Protein AF-A0A4V1AD74-F1 (afdb_monomer_lite)

pLDDT: mean 90.31, std 8.37, range [57.25, 97.44]

Radius of gyration: 14.42 Å; chains: 1; bounding box: 36×36×32 Å

Foldseek 3Di:
DDFKDFPVVCVVVPQDCWDQDPPFWIKTWDFQDDDLNFDDWIKIFTAHGSVSGRIGFKMKIFHPPDLCSCVVVVVSLVVVVWDWDWPDPPDAFIWIKTDDPPDQWIKIWTPDPPDRIMIMTGGPPDPPDDDD

Sequence (132 aa):
MPVSGSVGDARRAGFTDCVQPDWGRLRCRRHDVRFEGAGPFEAAVDLVGHDGGGGFDALTLWHADDQYAVYKITDALEKQGWQNCSTGDGERGDQIVYTRKGAPVRVSMDLSYWGKRRLRLIPAWNTKERRC

Structure (mmCIF, N/CA/C/O backbone):
data_AF-A0A4V1AD74-F1
#
_entry.id   AF-A0A4V1AD74-F1
#
loop_
_atom_site.group_PDB
_atom_site.id
_atom_site.type_symbol
_atom_site.label_atom_id
_atom_site.label_alt_id
_atom_site.label_comp_id
_atom_site.label_asym_id
_atom_site.label_entity_id
_atom_site.label_seq_id
_atom_site.pdbx_PDB_ins_code
_atom_site.Cartn_x
_atom_site.Cartn_y
_atom_site.Cartn_z
_atom_site.occupancy
_atom_site.B_iso_or_equiv
_atom_site.auth_seq_id
_atom_site.auth_comp_id
_atom_site.auth_asym_id
_atom_site.auth_atom_id
_atom_site.pdbx_PDB_model_num
ATOM 1 N N . MET A 1 1 ? -0.917 -10.952 0.968 1.00 79.69 1 MET A N 1
ATOM 2 C CA . MET A 1 1 ? 0.100 -10.206 0.189 1.00 79.69 1 MET A CA 1
ATOM 3 C C . MET A 1 1 ? 1.205 -9.775 1.140 1.00 79.69 1 MET A C 1
ATOM 5 O O . MET A 1 1 ? 0.852 -9.400 2.255 1.00 79.69 1 MET A O 1
ATOM 9 N N . PRO A 1 2 ? 2.497 -9.855 0.772 1.00 85.50 2 PRO A N 1
ATOM 10 C CA . PRO A 1 2 ? 3.565 -9.407 1.655 1.00 85.50 2 PRO A CA 1
ATOM 11 C C . PRO A 1 2 ? 3.551 -7.878 1.756 1.00 85.50 2 PRO A C 1
ATOM 13 O O . PRO A 1 2 ? 3.343 -7.182 0.765 1.00 85.50 2 PRO A O 1
ATOM 16 N N . VAL A 1 3 ? 3.760 -7.372 2.966 1.00 90.56 3 VAL A N 1
ATOM 17 C CA . VAL A 1 3 ? 3.829 -5.930 3.273 1.00 90.56 3 VAL A CA 1
ATOM 18 C C . VAL A 1 3 ? 5.240 -5.490 3.672 1.00 90.56 3 VAL A C 1
ATOM 20 O O . VAL A 1 3 ? 5.498 -4.304 3.828 1.00 90.56 3 VAL A O 1
ATOM 23 N N . SER A 1 4 ? 6.150 -6.453 3.822 1.00 94.75 4 SER A N 1
ATOM 24 C CA . SER A 1 4 ? 7.583 -6.250 3.985 1.00 94.75 4 SER A CA 1
ATOM 25 C C . SER A 1 4 ? 8.346 -7.486 3.518 1.00 94.75 4 SER A C 1
ATOM 27 O O . SER A 1 4 ? 7.792 -8.589 3.556 1.00 94.75 4 SER A O 1
ATOM 29 N N . GLY A 1 5 ? 9.610 -7.325 3.139 1.00 94.75 5 GLY A N 1
ATOM 30 C CA . GLY A 1 5 ? 10.475 -8.444 2.769 1.00 94.75 5 GLY A CA 1
ATOM 31 C C . GLY A 1 5 ? 11.542 -8.071 1.748 1.00 94.75 5 GLY A C 1
ATOM 32 O O . GLY A 1 5 ? 11.826 -6.900 1.509 1.00 94.75 5 GLY A O 1
ATOM 33 N N . SER A 1 6 ? 12.133 -9.092 1.142 1.00 95.50 6 SER A N 1
ATOM 34 C CA . SER A 1 6 ? 13.151 -8.975 0.097 1.00 95.50 6 SER A CA 1
ATOM 35 C C . SER A 1 6 ? 12.545 -8.896 -1.309 1.00 95.50 6 SER A C 1
ATOM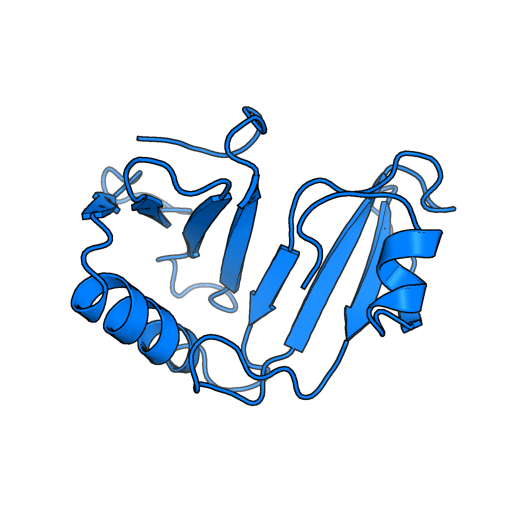 37 O O . SER A 1 6 ? 11.371 -9.209 -1.527 1.00 95.50 6 SER A O 1
ATOM 39 N N . VAL A 1 7 ? 13.373 -8.588 -2.313 1.00 94.38 7 VAL A N 1
ATOM 40 C CA . VAL A 1 7 ? 12.990 -8.723 -3.732 1.00 94.38 7 VAL A CA 1
ATOM 41 C C . VAL A 1 7 ? 12.520 -10.142 -4.082 1.00 94.38 7 VAL A C 1
ATOM 43 O O . VAL A 1 7 ? 11.616 -10.317 -4.898 1.00 94.38 7 VAL A O 1
ATOM 46 N N . GLY A 1 8 ? 13.076 -11.165 -3.424 1.00 95.12 8 GLY A N 1
ATOM 47 C CA . GLY A 1 8 ? 12.650 -12.553 -3.596 1.00 95.12 8 GLY A CA 1
ATOM 48 C C . GLY A 1 8 ? 11.229 -12.798 -3.086 1.00 95.12 8 GLY A C 1
ATOM 49 O O . GLY A 1 8 ? 10.451 -13.481 -3.752 1.00 95.12 8 GLY A O 1
ATOM 50 N N . ASP A 1 9 ? 10.866 -12.205 -1.945 1.00 96.19 9 ASP A N 1
ATOM 51 C CA . ASP A 1 9 ? 9.505 -12.279 -1.394 1.00 96.19 9 ASP A CA 1
ATOM 52 C C . ASP A 1 9 ? 8.493 -11.581 -2.305 1.00 96.19 9 ASP A C 1
ATOM 54 O O . ASP A 1 9 ? 7.426 -12.131 -2.583 1.00 96.19 9 ASP A O 1
ATOM 58 N N . ALA 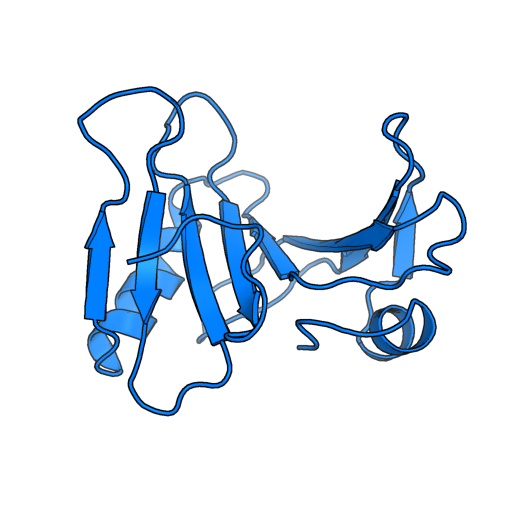A 1 10 ? 8.855 -10.403 -2.823 1.00 95.38 10 ALA A N 1
ATOM 59 C CA . ALA A 1 10 ? 8.035 -9.656 -3.773 1.00 95.38 10 ALA A CA 1
ATOM 60 C C . ALA A 1 10 ? 7.760 -10.479 -5.043 1.00 95.38 10 ALA A C 1
ATOM 62 O O . ALA A 1 10 ? 6.604 -10.674 -5.426 1.00 95.38 10 ALA A O 1
ATOM 63 N N . ARG A 1 11 ? 8.808 -11.042 -5.656 1.00 95.31 11 ARG A N 1
ATOM 64 C CA . ARG A 1 11 ? 8.680 -11.859 -6.873 1.00 95.31 11 ARG A CA 1
ATOM 65 C C . ARG A 1 11 ? 7.828 -13.104 -6.648 1.00 95.31 11 ARG A C 1
ATOM 67 O O . ARG A 1 11 ? 6.930 -13.367 -7.442 1.00 95.31 11 ARG A O 1
ATOM 74 N N . ARG A 1 12 ? 8.037 -13.831 -5.541 1.00 95.94 12 ARG A N 1
ATOM 75 C CA . ARG A 1 12 ? 7.198 -14.991 -5.174 1.00 95.94 12 ARG A CA 1
ATOM 76 C C . ARG A 1 12 ? 5.725 -14.622 -4.996 1.00 95.94 12 ARG A C 1
ATOM 78 O O . ARG A 1 12 ? 4.855 -15.440 -5.272 1.00 95.94 12 ARG A O 1
ATOM 85 N N . ALA A 1 13 ? 5.440 -13.400 -4.557 1.00 95.38 13 ALA A N 1
ATOM 86 C CA . ALA A 1 13 ? 4.082 -12.889 -4.413 1.00 95.38 13 ALA A CA 1
ATOM 87 C C . ALA A 1 13 ? 3.475 -12.319 -5.713 1.00 95.38 13 ALA A C 1
ATOM 89 O O . ALA A 1 13 ? 2.351 -11.804 -5.680 1.00 95.38 13 ALA A O 1
ATOM 90 N N . GLY A 1 14 ? 4.185 -12.421 -6.843 1.00 96.56 14 GLY A N 1
ATOM 91 C CA . GLY A 1 14 ? 3.722 -11.997 -8.165 1.00 96.56 14 GLY A CA 1
ATOM 92 C C . GLY A 1 14 ? 4.014 -10.536 -8.510 1.00 96.56 14 GLY A C 1
ATOM 93 O O . GLY A 1 14 ? 3.421 -10.019 -9.448 1.00 96.56 14 GLY A O 1
ATOM 94 N N . PHE A 1 15 ? 4.894 -9.858 -7.766 1.00 97.12 15 PHE A N 1
ATOM 95 C CA . PHE A 1 15 ? 5.371 -8.523 -8.133 1.00 97.12 15 PHE A CA 1
ATOM 96 C C . PHE A 1 15 ? 6.538 -8.652 -9.114 1.00 97.12 15 PHE A C 1
ATOM 98 O O . PHE A 1 15 ? 7.702 -8.655 -8.708 1.00 97.12 15 PHE A O 1
ATOM 105 N N . THR A 1 16 ? 6.221 -8.846 -10.392 1.00 95.94 16 THR A N 1
ATOM 106 C CA . THR A 1 16 ? 7.206 -9.165 -11.438 1.00 95.94 16 THR A CA 1
ATOM 107 C C . THR A 1 16 ? 7.411 -8.051 -12.459 1.00 95.94 16 THR A C 1
ATOM 109 O O . THR A 1 16 ? 8.441 -8.058 -13.128 1.00 95.94 16 THR A O 1
ATOM 112 N N . ASP A 1 17 ? 6.490 -7.088 -12.564 1.00 96.50 17 ASP A N 1
ATOM 113 C CA . ASP A 1 17 ? 6.679 -5.891 -13.393 1.00 96.50 17 ASP A CA 1
ATOM 114 C C . ASP A 1 17 ? 7.524 -4.866 -12.627 1.00 96.50 17 ASP A C 1
ATOM 116 O O . ASP A 1 17 ? 7.012 -4.084 -11.825 1.00 96.50 17 ASP A O 1
ATOM 120 N N . CYS A 1 18 ? 8.845 -4.936 -12.787 1.00 95.12 18 CYS A N 1
ATOM 121 C CA . CYS A 1 18 ? 9.777 -4.092 -12.050 1.00 95.12 18 CYS A CA 1
ATOM 122 C C . CYS A 1 18 ? 10.345 -2.972 -12.923 1.00 95.12 18 CYS A C 1
ATOM 124 O O . CYS A 1 18 ? 10.941 -3.221 -13.968 1.00 95.12 18 CYS A O 1
ATOM 126 N N . VAL A 1 19 ? 10.239 -1.739 -12.430 1.00 93.19 19 VAL A N 1
ATOM 127 C CA . VAL A 1 19 ? 10.803 -0.534 -13.043 1.00 93.19 19 VAL A CA 1
ATOM 128 C C . VAL A 1 19 ? 11.760 0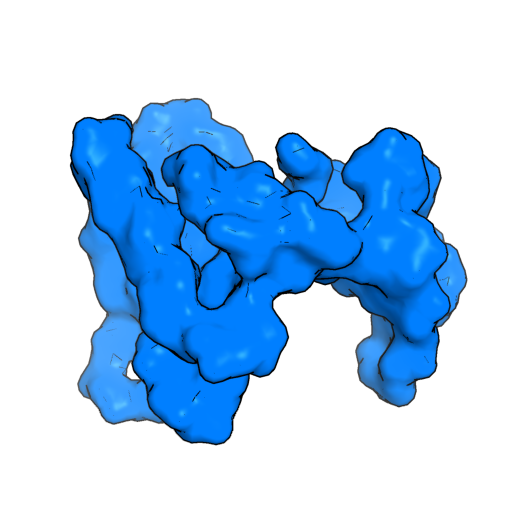.150 -12.071 1.00 93.19 19 VAL A C 1
ATOM 130 O O . VAL A 1 19 ? 11.545 0.133 -10.856 1.00 93.19 19 VAL A O 1
ATOM 133 N N . GLN A 1 20 ? 12.811 0.770 -12.604 1.00 91.00 20 GLN A N 1
ATOM 134 C CA . GLN A 1 20 ? 13.768 1.577 -11.845 1.00 91.00 20 GLN A CA 1
ATOM 135 C C . GLN A 1 20 ? 13.466 3.059 -12.055 1.00 91.00 20 GLN A C 1
ATOM 137 O O . GLN A 1 20 ? 13.915 3.644 -13.036 1.00 91.00 20 GLN A O 1
ATOM 142 N N . PRO A 1 21 ? 12.662 3.677 -11.187 1.00 82.38 21 PRO A N 1
ATOM 143 C CA . PRO A 1 21 ? 12.462 5.112 -11.238 1.00 82.38 21 PRO A CA 1
ATOM 144 C C . PRO A 1 21 ? 13.676 5.877 -10.672 1.00 82.38 21 PRO A C 1
ATOM 146 O O . PRO A 1 21 ? 14.423 5.360 -9.840 1.00 82.38 21 PRO A O 1
ATOM 149 N N . ASP A 1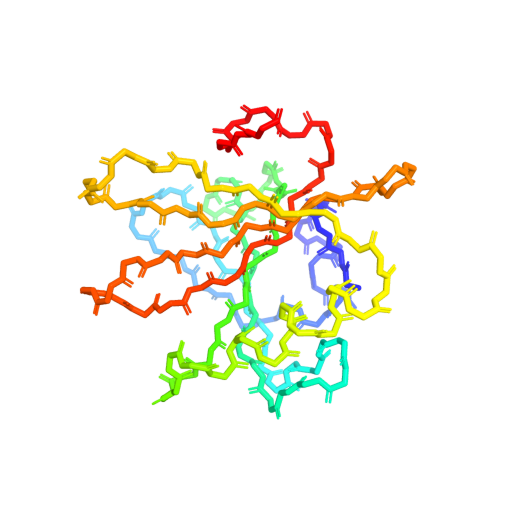 22 ? 13.830 7.143 -11.067 1.00 83.25 22 ASP A N 1
ATOM 150 C CA . ASP A 1 22 ? 15.037 7.963 -10.822 1.00 83.25 22 ASP A CA 1
ATOM 151 C C . ASP A 1 22 ? 15.331 8.308 -9.344 1.00 83.25 22 ASP A C 1
ATOM 153 O O . ASP A 1 22 ? 16.316 8.970 -9.031 1.00 83.25 22 ASP A O 1
ATOM 157 N N . TRP A 1 23 ? 14.503 7.863 -8.397 1.00 84.56 23 TRP A N 1
ATOM 158 C CA . TRP A 1 23 ? 14.586 8.202 -6.969 1.00 84.56 23 TRP A CA 1
ATOM 159 C C . TRP A 1 23 ? 15.223 7.098 -6.109 1.00 84.56 23 TRP A C 1
ATOM 161 O O . TRP A 1 23 ? 14.902 6.950 -4.928 1.00 84.56 23 TRP A O 1
ATOM 171 N N . GLY A 1 24 ? 16.131 6.307 -6.688 1.00 86.00 24 GLY A N 1
ATOM 172 C CA . GLY A 1 24 ? 16.973 5.384 -5.915 1.00 86.00 24 GLY A CA 1
ATOM 173 C C . GLY A 1 24 ? 16.288 4.102 -5.437 1.00 86.00 24 GLY A C 1
ATOM 174 O O . GLY A 1 24 ? 16.770 3.463 -4.498 1.00 86.00 24 GLY A O 1
ATOM 175 N N . ARG A 1 25 ? 15.149 3.728 -6.030 1.00 91.69 25 ARG A N 1
ATOM 176 C CA . ARG A 1 25 ? 14.374 2.541 -5.639 1.00 91.69 25 ARG A CA 1
ATOM 177 C C . ARG A 1 25 ? 14.062 1.650 -6.827 1.00 91.69 25 ARG A C 1
ATOM 179 O O . ARG A 1 25 ? 13.964 2.127 -7.951 1.00 91.69 25 ARG A O 1
ATOM 186 N N . LEU A 1 26 ? 13.848 0.367 -6.558 1.00 94.38 26 LEU A N 1
ATOM 187 C CA . LEU A 1 26 ? 13.233 -0.566 -7.496 1.00 94.38 26 LEU A CA 1
ATOM 188 C C . LEU A 1 26 ? 11.745 -0.674 -7.157 1.00 94.38 26 LEU A C 1
ATOM 190 O O . LEU A 1 26 ? 11.392 -1.099 -6.060 1.00 94.38 26 LEU A O 1
ATOM 194 N N . ARG A 1 27 ? 10.859 -0.309 -8.084 1.00 96.25 27 ARG A N 1
ATOM 195 C CA . ARG A 1 27 ? 9.413 -0.494 -7.910 1.00 96.25 27 ARG A CA 1
ATOM 196 C C . ARG A 1 27 ? 8.983 -1.746 -8.648 1.00 96.25 27 ARG A C 1
ATOM 198 O O . ARG A 1 27 ? 9.021 -1.750 -9.872 1.00 96.25 27 ARG A O 1
ATOM 205 N N . CYS A 1 28 ? 8.507 -2.756 -7.929 1.00 96.81 28 CYS A N 1
ATOM 206 C CA . CYS A 1 28 ? 7.905 -3.944 -8.532 1.00 96.81 28 CYS A CA 1
ATOM 207 C C . CYS A 1 28 ? 6.388 -3.916 -8.365 1.00 96.81 28 CYS A C 1
ATOM 209 O O . CYS A 1 28 ? 5.883 -3.640 -7.274 1.00 96.81 28 CYS A O 1
ATOM 211 N N . ARG A 1 29 ? 5.667 -4.195 -9.450 1.00 97.00 29 ARG A N 1
ATOM 212 C CA . ARG A 1 29 ? 4.214 -4.109 -9.551 1.00 97.00 29 ARG A CA 1
ATOM 213 C C . ARG A 1 29 ? 3.578 -5.464 -9.781 1.00 97.00 29 ARG A C 1
ATOM 215 O O . ARG A 1 29 ? 4.190 -6.387 -10.322 1.00 97.00 29 ARG A O 1
ATOM 222 N N . ARG A 1 30 ? 2.325 -5.543 -9.355 1.00 97.31 30 ARG A N 1
ATOM 223 C CA . ARG A 1 30 ? 1.403 -6.630 -9.638 1.00 97.31 30 ARG A CA 1
ATOM 224 C C . ARG A 1 30 ? 0.065 -6.023 -10.048 1.00 97.31 30 ARG A C 1
ATOM 226 O O . ARG A 1 30 ? -0.496 -5.225 -9.301 1.00 97.31 30 ARG A O 1
ATOM 233 N N . HIS A 1 31 ? -0.432 -6.444 -11.201 1.00 96.94 31 HIS A N 1
ATOM 234 C CA . HIS A 1 31 ? -1.702 -5.995 -11.765 1.00 96.94 31 HIS A CA 1
ATOM 235 C C . HIS A 1 31 ? -2.869 -6.866 -11.278 1.00 96.94 31 HIS A C 1
ATOM 237 O O . HIS A 1 31 ? -2.660 -7.941 -10.700 1.00 96.94 31 HIS A O 1
ATOM 243 N N . ASP A 1 32 ? -4.094 -6.391 -11.508 1.00 96.06 32 ASP A N 1
ATOM 244 C CA . ASP A 1 32 ? -5.347 -7.121 -11.275 1.00 96.06 32 ASP A CA 1
ATOM 245 C C . ASP A 1 32 ? -5.514 -7.701 -9.859 1.00 96.06 32 ASP A C 1
ATOM 247 O O . ASP A 1 32 ? -6.088 -8.774 -9.640 1.00 96.06 32 ASP A O 1
ATOM 251 N N . VAL A 1 33 ? -5.015 -6.985 -8.852 1.00 96.12 33 VAL A N 1
ATOM 252 C CA . VAL A 1 33 ? -5.082 -7.414 -7.455 1.00 96.12 33 VAL A CA 1
ATOM 253 C C . VAL A 1 33 ? -6.484 -7.203 -6.896 1.00 96.12 33 VAL A C 1
ATOM 255 O O . VAL A 1 33 ? -7.053 -6.118 -6.983 1.00 96.12 33 VAL A O 1
ATOM 258 N N . ARG A 1 34 ? -7.023 -8.237 -6.243 1.00 95.25 34 ARG A N 1
ATOM 259 C CA . ARG A 1 34 ? -8.195 -8.114 -5.370 1.00 95.25 34 ARG A CA 1
ATOM 260 C C . ARG A 1 34 ? -7.756 -8.015 -3.913 1.00 95.25 34 ARG A C 1
ATOM 262 O O . ARG A 1 34 ? -6.915 -8.797 -3.471 1.00 95.25 34 ARG A O 1
ATOM 269 N N . PHE A 1 35 ? -8.344 -7.085 -3.171 1.00 93.50 35 PHE A N 1
ATOM 270 C CA . PHE A 1 35 ? -8.059 -6.857 -1.756 1.00 93.50 35 PHE A CA 1
ATOM 271 C C . PHE A 1 35 ? -9.364 -6.580 -1.005 1.00 93.50 35 PHE A C 1
ATOM 273 O O . PHE A 1 35 ? -10.160 -5.761 -1.455 1.00 93.50 35 PHE A O 1
ATOM 280 N N . GLU A 1 36 ? -9.611 -7.304 0.094 1.00 91.06 36 GLU A N 1
ATOM 281 C CA . GLU A 1 36 ? -10.874 -7.240 0.861 1.00 91.06 36 GLU A CA 1
ATOM 282 C C . GLU A 1 36 ? -12.138 -7.376 -0.019 1.00 91.06 36 GLU A C 1
ATOM 284 O O . GLU A 1 36 ? -13.154 -6.721 0.192 1.00 91.06 36 GLU A O 1
ATOM 289 N N . GLY A 1 37 ? -12.069 -8.203 -1.071 1.00 90.94 37 GLY A N 1
ATOM 290 C CA . GLY A 1 37 ? -13.163 -8.408 -2.031 1.00 90.94 37 GLY A CA 1
ATOM 291 C C . GLY A 1 37 ? -13.326 -7.309 -3.094 1.00 90.94 37 GLY A C 1
ATOM 292 O O . GLY A 1 37 ? -14.055 -7.515 -4.064 1.00 90.94 37 GLY A O 1
ATOM 293 N N . ALA A 1 38 ? -12.613 -6.186 -2.979 1.00 93.12 38 ALA A N 1
ATOM 294 C CA . ALA A 1 38 ? -12.605 -5.099 -3.955 1.00 93.12 38 ALA A CA 1
ATOM 295 C C . ALA A 1 38 ? -11.478 -5.258 -4.995 1.00 93.12 38 ALA A C 1
ATOM 297 O O . ALA A 1 38 ? -10.479 -5.934 -4.747 1.00 93.12 38 ALA A O 1
ATOM 298 N N . GLY A 1 39 ? -11.635 -4.630 -6.162 1.00 92.06 39 GLY A N 1
ATOM 299 C CA . GLY A 1 39 ? -10.657 -4.624 -7.256 1.00 92.06 39 GLY A CA 1
ATOM 300 C C . GLY A 1 39 ? -11.318 -4.754 -8.636 1.00 92.06 39 GLY A C 1
ATOM 301 O O . GLY A 1 39 ? -12.551 -4.807 -8.710 1.00 92.06 39 GLY A O 1
ATOM 302 N N . PRO A 1 40 ? -10.527 -4.842 -9.717 1.00 96.06 40 PRO A N 1
ATOM 303 C CA . PRO A 1 40 ? -9.066 -4.982 -9.726 1.00 96.06 40 PRO A CA 1
ATOM 304 C C . PRO A 1 40 ? -8.322 -3.703 -9.313 1.00 96.06 40 PRO A C 1
ATOM 306 O O . PRO A 1 40 ? -8.769 -2.594 -9.582 1.00 96.06 40 PRO A O 1
ATOM 309 N N . PHE A 1 41 ? -7.177 -3.866 -8.655 1.00 96.62 41 PHE A N 1
ATOM 310 C CA . PHE A 1 41 ? -6.253 -2.789 -8.311 1.00 96.62 41 PHE A CA 1
ATOM 311 C C . PHE A 1 41 ? -4.871 -3.054 -8.897 1.00 96.62 41 PHE A C 1
ATOM 313 O O . PHE A 1 41 ? -4.433 -4.195 -9.040 1.00 96.62 41 PHE A O 1
ATOM 320 N N . GLU A 1 42 ? -4.156 -1.969 -9.134 1.00 97.25 42 GLU A N 1
ATOM 321 C CA . GLU A 1 42 ? -2.712 -1.973 -9.244 1.00 97.25 42 GLU A CA 1
ATOM 322 C C . GLU A 1 42 ? -2.088 -2.059 -7.854 1.00 97.25 42 GLU A C 1
ATOM 324 O O . GLU A 1 42 ? -2.537 -1.399 -6.910 1.00 97.25 42 GLU A O 1
ATOM 329 N N . ALA A 1 43 ? -1.030 -2.852 -7.731 1.00 97.44 43 ALA A N 1
ATOM 330 C CA . ALA A 1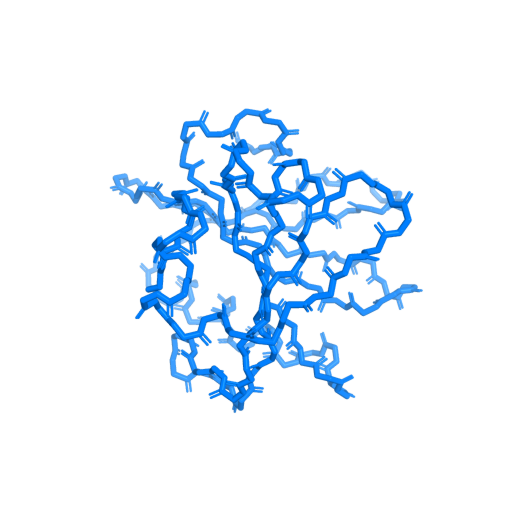 43 ? -0.269 -2.994 -6.504 1.00 97.44 43 ALA A CA 1
ATOM 331 C C . ALA A 1 43 ? 1.220 -2.771 -6.757 1.00 97.44 43 ALA A C 1
ATOM 333 O O . ALA A 1 43 ? 1.755 -3.226 -7.764 1.00 97.44 43 ALA A O 1
ATOM 334 N N . ALA A 1 44 ? 1.919 -2.138 -5.816 1.00 97.19 44 ALA A N 1
ATOM 335 C CA . ALA A 1 44 ? 3.367 -1.971 -5.878 1.00 97.19 44 ALA A CA 1
ATOM 336 C C . ALA A 1 44 ? 4.044 -2.121 -4.521 1.00 97.19 44 ALA A C 1
ATOM 338 O O . ALA A 1 44 ? 3.510 -1.713 -3.488 1.00 97.19 44 ALA A O 1
ATOM 339 N N . VAL A 1 45 ? 5.272 -2.625 -4.572 1.00 96.75 45 VAL A N 1
ATOM 340 C CA . VAL A 1 45 ? 6.249 -2.550 -3.489 1.00 96.75 45 VAL A CA 1
ATOM 341 C C . VAL A 1 45 ? 7.460 -1.761 -3.975 1.00 96.75 45 VAL A C 1
ATOM 343 O O . VAL A 1 45 ? 7.917 -1.937 -5.106 1.00 96.75 45 VAL A O 1
ATOM 346 N N . ASP A 1 46 ? 7.963 -0.880 -3.116 1.00 95.00 46 ASP A N 1
ATOM 347 C CA . ASP A 1 46 ? 9.124 -0.040 -3.401 1.00 95.00 46 ASP A CA 1
ATOM 348 C C . ASP A 1 46 ? 10.313 -0.539 -2.593 1.00 95.00 46 ASP A C 1
ATOM 350 O O . ASP A 1 46 ? 10.378 -0.332 -1.379 1.00 95.00 46 ASP A O 1
ATOM 354 N N . LEU A 1 47 ? 11.245 -1.199 -3.273 1.00 94.31 47 LEU A N 1
ATOM 355 C CA . LEU A 1 47 ? 12.437 -1.752 -2.658 1.00 94.31 47 LEU A CA 1
ATOM 356 C C . LEU A 1 47 ? 13.550 -0.704 -2.586 1.00 94.31 47 LEU A C 1
ATOM 358 O O . LEU A 1 47 ? 13.769 0.059 -3.529 1.00 94.31 47 LEU A O 1
ATOM 362 N N . VAL A 1 48 ? 14.252 -0.665 -1.455 1.00 91.25 48 VAL A N 1
ATOM 363 C CA . VAL A 1 48 ? 15.393 0.230 -1.235 1.00 91.25 48 VAL A CA 1
ATOM 364 C C . VAL A 1 48 ? 16.590 -0.236 -2.067 1.00 91.25 48 VAL A C 1
ATOM 366 O O . VAL A 1 48 ? 16.940 -1.417 -2.045 1.00 91.25 48 VAL A O 1
ATOM 369 N N . GLY A 1 49 ? 17.227 0.710 -2.763 1.00 88.69 49 GLY A N 1
ATOM 370 C CA . GLY A 1 49 ? 18.297 0.440 -3.721 1.00 88.69 49 GLY A CA 1
ATOM 371 C C . GLY A 1 49 ? 17.750 0.096 -5.107 1.00 88.69 49 GLY A C 1
ATOM 372 O O . GLY A 1 49 ? 16.676 -0.490 -5.244 1.00 88.69 49 GLY A O 1
ATOM 373 N N . HIS A 1 50 ? 18.492 0.456 -6.156 1.00 88.81 50 HIS A N 1
ATOM 374 C CA . HIS A 1 50 ? 18.092 0.196 -7.546 1.00 88.81 50 HIS A CA 1
ATOM 375 C C . HIS A 1 50 ? 18.007 -1.302 -7.891 1.00 88.81 50 HIS A C 1
ATOM 377 O O . HIS A 1 50 ? 17.294 -1.685 -8.819 1.00 88.81 50 HIS A O 1
ATOM 383 N N . ASP A 1 51 ? 18.707 -2.150 -7.141 1.00 85.12 51 ASP A N 1
ATOM 384 C CA . ASP A 1 51 ? 18.669 -3.612 -7.234 1.00 85.12 51 ASP A CA 1
ATOM 385 C C . ASP A 1 51 ? 17.641 -4.253 -6.279 1.00 85.12 51 ASP A C 1
ATOM 387 O O . ASP A 1 51 ? 17.376 -5.454 -6.353 1.00 85.12 51 ASP A O 1
ATOM 391 N N . GLY A 1 52 ? 17.038 -3.454 -5.391 1.00 86.81 52 GLY A N 1
ATOM 392 C CA . GLY A 1 52 ? 16.120 -3.900 -4.350 1.00 86.81 52 GLY A CA 1
ATOM 393 C C . GLY A 1 52 ? 16.780 -4.643 -3.184 1.00 86.81 52 GLY A C 1
ATOM 394 O O . GLY A 1 52 ? 16.068 -5.304 -2.419 1.00 86.81 52 GLY A O 1
ATOM 395 N N . GLY A 1 53 ? 18.107 -4.549 -3.024 1.00 89.44 53 GLY A N 1
ATOM 396 C CA . GLY A 1 53 ? 18.858 -5.248 -1.976 1.00 89.44 53 GLY A CA 1
ATOM 397 C C . GLY A 1 53 ? 18.451 -4.862 -0.549 1.00 89.44 53 GLY A C 1
ATOM 398 O O . GLY A 1 53 ? 18.565 -5.676 0.364 1.00 89.44 53 GLY A O 1
ATOM 399 N N . GLY A 1 54 ? 17.907 -3.656 -0.352 1.00 90.75 54 GLY A N 1
ATOM 400 C CA . GLY A 1 54 ? 17.444 -3.177 0.954 1.00 90.75 54 GLY A CA 1
ATOM 401 C C . GLY A 1 54 ? 16.024 -3.611 1.341 1.00 90.75 54 GLY A C 1
ATOM 402 O O . GLY A 1 54 ? 15.579 -3.294 2.443 1.00 90.75 54 GLY A O 1
ATOM 403 N N . GLY A 1 55 ? 15.309 -4.330 0.468 1.00 94.25 55 GLY A N 1
ATOM 404 C CA . GLY A 1 55 ? 13.952 -4.809 0.745 1.00 94.25 55 GLY A CA 1
ATOM 405 C C . GLY A 1 55 ? 12.885 -3.709 0.741 1.00 94.25 55 GLY A C 1
ATOM 406 O O . GLY A 1 55 ? 13.152 -2.561 0.389 1.00 94.25 55 GLY A O 1
ATOM 407 N N . PHE A 1 56 ? 11.657 -4.069 1.113 1.00 95.12 56 PHE A N 1
ATOM 408 C CA . PHE A 1 56 ? 10.503 -3.170 1.206 1.00 95.12 56 PHE A CA 1
ATOM 409 C C . PHE A 1 56 ? 9.798 -3.302 2.559 1.00 95.12 56 PHE A C 1
ATOM 411 O O . PHE A 1 56 ? 9.906 -4.324 3.238 1.00 95.12 56 PHE A O 1
ATOM 418 N N . ASP A 1 57 ? 9.052 -2.264 2.931 1.00 95.00 57 ASP A N 1
ATOM 419 C CA . ASP A 1 57 ? 8.341 -2.150 4.209 1.00 95.00 57 ASP A CA 1
ATOM 420 C C . ASP A 1 57 ? 6.948 -1.511 4.076 1.00 95.00 57 ASP A C 1
ATOM 422 O O . ASP A 1 57 ? 6.381 -1.041 5.065 1.00 95.00 57 ASP A O 1
ATOM 426 N N . ALA A 1 58 ? 6.401 -1.485 2.859 1.00 95.44 58 ALA A N 1
ATOM 427 C CA . ALA A 1 58 ? 5.024 -1.104 2.585 1.00 95.44 58 ALA A CA 1
ATOM 428 C C . ALA A 1 58 ? 4.532 -1.724 1.270 1.00 95.44 58 ALA A C 1
ATOM 430 O O . ALA A 1 58 ? 5.303 -1.961 0.337 1.00 95.44 58 ALA A O 1
ATOM 431 N N . LEU A 1 59 ? 3.219 -1.922 1.191 1.00 96.62 59 LEU A N 1
ATOM 432 C CA . LEU A 1 59 ? 2.499 -2.281 -0.026 1.00 96.62 59 LEU A CA 1
ATOM 433 C C . LEU A 1 59 ? 1.563 -1.132 -0.395 1.00 96.62 59 LEU A C 1
ATOM 435 O O . LEU A 1 59 ? 0.748 -0.722 0.425 1.00 96.62 59 LEU A O 1
ATOM 439 N N . THR A 1 60 ? 1.644 -0.646 -1.628 1.00 96.25 60 THR A N 1
ATOM 440 C CA . THR A 1 60 ? 0.759 0.397 -2.159 1.00 96.25 60 THR A CA 1
ATOM 441 C C . THR A 1 60 ? -0.266 -0.217 -3.104 1.00 96.25 60 THR A C 1
ATOM 443 O O . THR A 1 60 ? 0.096 -1.032 -3.945 1.00 96.25 60 THR A O 1
ATOM 446 N N . LEU A 1 61 ? -1.522 0.202 -2.987 1.00 96.38 61 LEU A N 1
ATOM 447 C CA . LEU A 1 61 ? -2.653 -0.156 -3.835 1.00 96.38 61 LEU A CA 1
ATOM 448 C C . LEU A 1 61 ? -3.269 1.112 -4.431 1.00 96.38 61 LEU A C 1
ATOM 450 O O . LEU A 1 61 ? -3.410 2.124 -3.741 1.00 96.38 61 LEU A O 1
ATOM 454 N N . TRP A 1 62 ? -3.654 1.062 -5.701 1.00 95.44 62 TRP A N 1
ATOM 455 C CA . TRP A 1 62 ? -4.437 2.113 -6.350 1.00 95.44 62 TRP A CA 1
ATOM 456 C C . TRP A 1 62 ? -5.258 1.535 -7.494 1.00 95.44 62 TRP A C 1
ATOM 458 O O . TRP A 1 62 ? -4.960 0.464 -8.010 1.00 95.44 62 TRP A O 1
ATOM 468 N N . HIS A 1 63 ? -6.298 2.243 -7.912 1.00 94.81 63 HIS A N 1
ATOM 469 C CA . HIS A 1 63 ? -6.977 1.928 -9.163 1.00 94.81 63 HIS A CA 1
ATOM 470 C C . HIS A 1 63 ? -6.405 2.809 -10.273 1.00 94.81 63 HIS A C 1
ATOM 472 O O . HIS A 1 63 ? -6.094 3.982 -10.036 1.00 94.81 63 HIS A O 1
ATOM 478 N N . ALA A 1 64 ? -6.251 2.263 -11.479 1.00 91.19 64 ALA A N 1
ATOM 479 C CA . ALA A 1 64 ? -5.676 3.003 -12.598 1.00 91.19 64 ALA A CA 1
ATOM 480 C C . ALA A 1 64 ? -6.514 4.245 -12.950 1.00 91.19 64 ALA A C 1
ATOM 482 O O . ALA A 1 64 ? -5.935 5.325 -13.094 1.00 91.19 64 ALA A O 1
ATOM 483 N N . ASP A 1 65 ? -7.843 4.091 -12.964 1.00 90.75 65 ASP A N 1
ATOM 484 C CA . ASP A 1 65 ? -8.765 5.084 -13.539 1.00 90.75 65 ASP A CA 1
ATOM 485 C C . ASP A 1 65 ? -9.834 5.622 -12.570 1.00 90.75 65 ASP A C 1
ATOM 487 O O . ASP A 1 65 ? -10.545 6.563 -12.902 1.00 90.75 65 ASP A O 1
ATOM 491 N N . ASP A 1 66 ? -9.950 5.060 -11.362 1.00 91.62 66 ASP A N 1
ATOM 492 C CA . ASP A 1 66 ? -11.024 5.388 -10.412 1.00 91.62 66 ASP A CA 1
ATOM 493 C C . ASP A 1 66 ? -10.445 5.630 -9.017 1.00 91.62 66 ASP A C 1
ATOM 495 O O . ASP A 1 66 ? -10.219 4.719 -8.221 1.00 91.62 66 ASP A O 1
ATOM 499 N N . GLN A 1 67 ? -10.224 6.899 -8.694 1.00 89.69 67 GLN A N 1
ATOM 500 C CA . GLN A 1 67 ? -9.655 7.292 -7.407 1.00 89.69 67 GLN A CA 1
ATOM 501 C C . GLN A 1 67 ? -10.585 7.027 -6.212 1.00 89.69 67 GLN A C 1
ATOM 503 O O . GLN A 1 67 ? -10.148 7.152 -5.066 1.00 89.69 67 GLN A O 1
ATOM 508 N N . TYR A 1 68 ? -11.854 6.687 -6.449 1.00 90.94 68 TYR A N 1
ATOM 509 C CA . TYR A 1 68 ? -12.807 6.347 -5.399 1.00 90.94 68 TYR A CA 1
ATOM 510 C C . TYR A 1 68 ? -12.904 4.839 -5.153 1.00 90.94 68 TYR A C 1
ATOM 512 O O . TYR A 1 68 ? -13.389 4.430 -4.100 1.00 90.94 68 TYR A O 1
ATOM 520 N N . ALA A 1 69 ? -12.375 3.996 -6.043 1.00 93.19 69 ALA A N 1
ATOM 521 C CA . ALA A 1 69 ? -12.426 2.543 -5.886 1.00 93.19 69 ALA A CA 1
ATOM 522 C C . ALA A 1 69 ? -11.791 2.050 -4.572 1.00 93.19 69 ALA A C 1
ATOM 524 O O . ALA A 1 69 ? -12.236 1.047 -4.014 1.00 93.19 69 ALA A O 1
ATOM 525 N N . VAL A 1 70 ? -10.788 2.764 -4.045 1.00 92.38 70 VAL A N 1
ATOM 526 C CA . VAL A 1 70 ? -10.139 2.426 -2.767 1.00 92.38 70 VAL A CA 1
ATOM 527 C C . VAL A 1 70 ? -11.057 2.599 -1.551 1.00 92.38 70 VAL A C 1
ATOM 529 O O . VAL A 1 70 ? -10.827 1.927 -0.549 1.00 92.38 70 VAL A O 1
ATOM 532 N N . TYR A 1 71 ? -12.132 3.395 -1.635 1.00 93.19 71 TYR A N 1
ATOM 533 C CA . TYR A 1 71 ? -13.107 3.504 -0.541 1.00 93.19 71 TYR A CA 1
ATOM 534 C C . TYR A 1 71 ? -13.853 2.188 -0.295 1.00 93.19 71 TYR A C 1
ATOM 536 O O . TYR A 1 71 ? -14.204 1.875 0.835 1.00 93.19 71 TYR A O 1
ATOM 544 N N . LYS A 1 72 ? -13.998 1.331 -1.316 1.00 94.75 72 LYS A N 1
ATOM 545 C CA . LYS A 1 72 ? -14.570 -0.014 -1.126 1.00 94.75 72 LYS A CA 1
ATOM 546 C C . LYS A 1 72 ? -13.739 -0.859 -0.154 1.00 94.75 72 LYS A C 1
ATOM 548 O O . LYS A 1 72 ? -14.293 -1.702 0.545 1.00 94.75 72 LYS A O 1
ATOM 553 N N . ILE A 1 73 ? -12.421 -0.634 -0.108 1.00 95.06 73 ILE A N 1
ATOM 554 C CA . ILE A 1 73 ? -11.541 -1.280 0.871 1.00 95.06 73 ILE A CA 1
ATOM 555 C C . ILE A 1 73 ? -11.812 -0.697 2.257 1.00 95.06 73 ILE A C 1
ATOM 557 O O . ILE A 1 73 ? -11.989 -1.457 3.203 1.00 95.06 73 ILE A O 1
ATOM 561 N N . THR A 1 74 ? -11.867 0.629 2.396 1.00 93.50 74 THR A N 1
ATOM 562 C CA . THR A 1 74 ? -12.079 1.257 3.708 1.00 93.50 74 THR A CA 1
ATOM 563 C C . THR A 1 74 ? -13.440 0.913 4.306 1.00 93.50 74 THR A C 1
ATOM 565 O O . THR A 1 74 ? -13.502 0.585 5.486 1.00 93.50 74 THR A O 1
ATOM 568 N N . ASP A 1 75 ? -14.492 0.839 3.489 1.00 94.69 75 ASP A N 1
ATOM 569 C CA . ASP A 1 75 ? -15.819 0.379 3.913 1.00 94.69 75 ASP A CA 1
ATOM 570 C C . ASP A 1 75 ? -15.777 -1.061 4.450 1.00 94.69 75 ASP A C 1
ATOM 572 O O . ASP A 1 75 ? -16.456 -1.405 5.421 1.00 94.69 75 ASP A O 1
ATOM 576 N N . ALA A 1 76 ? -14.990 -1.936 3.812 1.00 95.31 76 ALA A N 1
ATOM 577 C CA . ALA A 1 76 ? -14.803 -3.310 4.269 1.00 95.31 76 ALA A CA 1
ATOM 578 C C . ALA A 1 76 ? -14.036 -3.361 5.599 1.00 95.31 76 ALA A C 1
ATOM 580 O O . ALA A 1 76 ? -14.425 -4.113 6.493 1.00 95.31 76 ALA A O 1
ATOM 581 N N . LEU A 1 77 ? -12.995 -2.538 5.762 1.00 95.38 77 LEU A N 1
ATOM 582 C CA . LEU A 1 77 ? -12.243 -2.434 7.014 1.00 95.38 77 LEU A CA 1
ATOM 583 C C . LEU A 1 77 ? -13.142 -1.953 8.164 1.00 95.38 77 LEU A C 1
ATOM 585 O O . LEU A 1 77 ? -13.150 -2.558 9.236 1.00 95.38 77 LEU A O 1
ATOM 589 N N . GLU A 1 78 ? -13.957 -0.924 7.948 1.00 94.25 78 GLU A N 1
ATOM 590 C CA . GLU A 1 78 ? -14.879 -0.408 8.968 1.00 94.25 78 GLU A CA 1
ATOM 591 C C . GLU A 1 78 ? -15.898 -1.469 9.403 1.00 94.25 78 GLU A C 1
ATOM 593 O O . GLU A 1 78 ? -16.076 -1.709 10.599 1.00 94.25 78 GLU A O 1
ATOM 598 N N . LYS A 1 79 ? -16.479 -2.210 8.449 1.00 95.31 79 LYS A N 1
ATOM 599 C CA . LYS A 1 79 ? -17.372 -3.350 8.741 1.00 95.31 79 LYS A CA 1
ATOM 600 C C . LYS A 1 79 ? -16.690 -4.470 9.533 1.00 95.31 79 LYS A C 1
ATOM 602 O O . LYS A 1 79 ? -17.361 -5.218 10.237 1.00 95.31 79 LYS A O 1
ATOM 607 N N . GLN A 1 80 ? -15.367 -4.590 9.435 1.00 94.50 80 GLN A N 1
ATOM 608 C CA . GLN A 1 80 ? -14.552 -5.552 10.183 1.00 94.50 80 GLN A CA 1
ATOM 609 C C . GLN A 1 80 ? -14.036 -5.005 11.527 1.00 94.50 80 GLN A C 1
ATOM 611 O O . GLN A 1 80 ? -13.172 -5.631 12.156 1.00 94.50 80 GLN A O 1
ATOM 616 N N . GLY A 1 81 ? -14.528 -3.842 11.963 1.00 95.56 81 GLY A N 1
ATOM 617 C CA . GLY A 1 81 ? -14.193 -3.240 13.251 1.00 95.56 81 GLY A CA 1
ATOM 618 C C . GLY A 1 81 ? -12.823 -2.561 13.293 1.00 95.56 81 GLY A C 1
ATOM 619 O O . GLY A 1 81 ? -12.242 -2.432 14.372 1.00 95.56 81 GLY A O 1
ATOM 620 N N . TRP A 1 82 ? -12.275 -2.161 12.143 1.00 96.44 82 TRP A N 1
ATOM 621 C CA . TRP A 1 82 ? -11.116 -1.270 12.121 1.00 96.44 82 TRP A CA 1
ATOM 622 C C . TRP A 1 82 ? -11.535 0.137 12.550 1.00 96.44 82 TRP A C 1
ATOM 624 O O . TRP A 1 82 ? -12.585 0.638 12.156 1.00 96.44 82 TRP A O 1
ATOM 634 N N . GLN A 1 83 ? -10.697 0.773 13.357 1.00 95.38 83 GLN A N 1
ATOM 635 C CA . GLN A 1 83 ? -10.861 2.152 13.799 1.00 95.38 83 GLN A CA 1
ATOM 636 C C . GLN A 1 83 ? -10.084 3.066 12.864 1.00 95.38 83 GLN A C 1
ATOM 638 O O . GLN A 1 83 ? -9.007 2.687 12.406 1.00 95.38 83 GLN A O 1
ATOM 643 N N . ASN A 1 84 ? -10.607 4.259 12.595 1.00 93.31 84 ASN A N 1
ATOM 644 C CA . ASN A 1 84 ? -9.965 5.225 11.717 1.00 93.31 84 ASN A CA 1
ATOM 645 C C . ASN A 1 84 ? -9.709 6.560 12.426 1.00 93.31 84 ASN A C 1
ATOM 647 O O . ASN A 1 84 ? -10.334 6.884 13.435 1.00 93.31 84 ASN A O 1
ATOM 651 N N . CYS A 1 85 ? -8.749 7.308 11.901 1.00 90.56 85 CYS A N 1
ATOM 652 C CA . CYS A 1 85 ? -8.393 8.646 12.347 1.00 90.56 85 CYS A CA 1
ATOM 653 C C . CYS A 1 85 ? -7.805 9.424 11.166 1.00 90.56 85 CYS A C 1
ATOM 655 O O . CYS A 1 85 ? -7.122 8.854 10.310 1.00 90.56 85 CYS A O 1
ATOM 657 N N . SER A 1 86 ? -8.055 10.731 11.115 1.00 88.31 86 SER A N 1
ATOM 658 C CA . SER A 1 86 ? -7.421 11.613 10.134 1.00 88.31 86 SER A CA 1
ATOM 659 C C . SER A 1 86 ? -6.069 12.092 10.658 1.00 88.31 86 SER A C 1
ATOM 661 O O . SER A 1 86 ? -5.963 12.498 11.812 1.00 88.31 86 SER A O 1
ATOM 663 N N . THR A 1 87 ? -5.038 12.073 9.812 1.00 82.44 87 THR A N 1
ATOM 664 C CA . THR A 1 87 ? -3.714 12.648 10.121 1.00 82.44 87 THR A CA 1
ATOM 665 C C . THR A 1 87 ? -3.583 14.103 9.670 1.00 82.44 87 THR A C 1
ATOM 667 O O . THR A 1 87 ? -2.459 14.600 9.569 1.00 82.44 87 THR A O 1
ATOM 670 N N . GLY A 1 88 ? -4.690 14.717 9.256 1.00 70.94 88 GLY A N 1
ATOM 671 C CA . GLY A 1 88 ? -4.741 16.037 8.647 1.00 70.94 88 GLY A CA 1
ATOM 672 C C . GLY A 1 88 ? -5.394 17.088 9.527 1.00 70.94 88 GLY A C 1
ATOM 673 O O . GLY A 1 88 ? -6.325 16.788 10.273 1.00 70.94 88 GLY A O 1
ATOM 674 N N . ASP A 1 89 ? -4.921 18.317 9.383 1.00 65.69 89 ASP A N 1
ATOM 675 C CA . ASP A 1 89 ? -5.504 19.561 9.887 1.00 65.69 89 ASP A CA 1
ATOM 676 C C . ASP A 1 89 ? -6.177 20.385 8.767 1.00 65.69 89 ASP A C 1
ATOM 678 O O . ASP A 1 89 ? -6.675 21.480 9.025 1.00 65.69 89 ASP A O 1
ATOM 682 N N . GLY A 1 90 ? -6.245 19.846 7.539 1.00 59.19 90 GLY A N 1
ATOM 683 C CA . GLY A 1 90 ? -6.841 20.490 6.364 1.00 59.19 90 GLY A CA 1
ATOM 684 C C . GLY A 1 90 ? -5.847 20.879 5.260 1.00 59.19 90 GLY A C 1
ATOM 685 O O . GLY A 1 90 ? -6.249 21.533 4.294 1.00 59.19 90 GLY A O 1
ATOM 686 N N . GLU A 1 91 ? -4.568 20.503 5.369 1.00 57.25 91 GLU A N 1
ATOM 687 C CA . GLU A 1 91 ? -3.529 20.810 4.378 1.00 57.2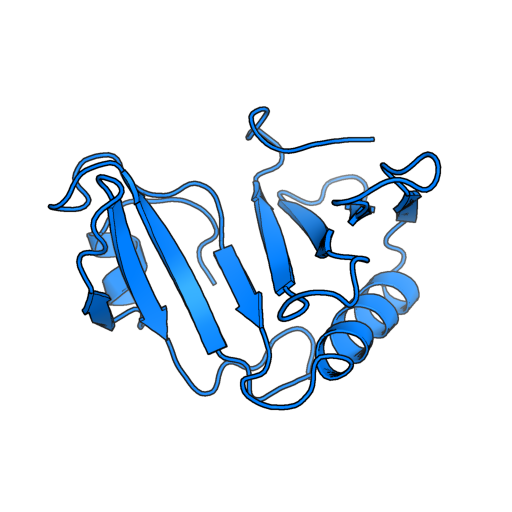5 91 GLU A CA 1
ATOM 688 C C . GLU A 1 91 ? -3.286 19.697 3.323 1.00 57.25 91 GLU A C 1
ATOM 690 O O . GLU A 1 91 ? -3.970 18.676 3.216 1.00 57.25 91 GLU A O 1
ATOM 695 N N . ARG A 1 92 ? -2.298 19.910 2.439 1.00 61.31 92 ARG A N 1
ATOM 696 C CA . ARG A 1 92 ? -1.905 18.931 1.414 1.00 61.31 92 ARG A CA 1
ATOM 697 C C . ARG A 1 92 ? -1.282 17.694 2.062 1.00 61.31 92 ARG A C 1
ATOM 699 O O . ARG A 1 92 ? -0.306 17.788 2.797 1.00 61.31 92 ARG A O 1
ATOM 706 N N . GLY A 1 93 ? -1.752 16.518 1.648 1.00 72.38 93 GLY A N 1
ATOM 707 C CA . GLY A 1 93 ? -1.167 15.238 2.061 1.00 72.38 93 GLY A CA 1
ATOM 708 C C . GLY A 1 93 ? -1.864 14.580 3.248 1.00 72.38 93 GLY A C 1
ATOM 709 O O . GLY A 1 93 ? -1.319 13.622 3.793 1.00 72.38 93 GLY A O 1
ATOM 710 N N . ASP A 1 94 ? -3.057 15.059 3.604 1.00 83.62 94 ASP A N 1
ATOM 711 C CA . ASP A 1 94 ? -3.946 14.427 4.573 1.00 83.62 94 ASP A CA 1
ATOM 712 C C . ASP A 1 94 ? -4.203 12.956 4.242 1.00 83.62 94 ASP A C 1
ATOM 714 O O . ASP A 1 94 ? -4.259 12.551 3.073 1.00 83.62 94 ASP A O 1
ATOM 718 N N . GLN A 1 95 ? -4.348 12.147 5.290 1.00 89.12 95 GLN A N 1
ATOM 719 C CA . GLN A 1 95 ? -4.576 10.712 5.189 1.00 89.12 95 GLN A CA 1
ATOM 720 C C . GLN A 1 95 ? -5.598 10.277 6.228 1.00 89.12 95 GLN A C 1
ATOM 722 O O . GLN A 1 95 ? -5.649 10.842 7.319 1.00 89.12 95 GLN A O 1
ATOM 727 N N . ILE A 1 96 ? -6.346 9.222 5.918 1.00 91.69 96 ILE A N 1
ATOM 728 C CA . ILE A 1 96 ? -7.054 8.448 6.939 1.00 91.69 96 ILE A CA 1
ATOM 729 C C . ILE A 1 96 ? -6.220 7.213 7.239 1.00 91.69 96 ILE A C 1
ATOM 731 O O . ILE A 1 96 ? -5.860 6.459 6.331 1.00 91.69 96 ILE A O 1
ATOM 735 N N . VAL A 1 97 ? -5.910 7.007 8.514 1.00 93.44 97 VAL A N 1
ATOM 736 C CA . VAL A 1 97 ? -5.207 5.824 8.999 1.00 93.44 97 VAL A CA 1
ATOM 737 C C . VAL A 1 97 ? -6.206 4.914 9.698 1.00 93.44 97 VAL A C 1
ATOM 739 O O . VAL A 1 97 ? -6.893 5.334 10.621 1.00 93.44 97 VAL A O 1
ATOM 742 N N . TYR A 1 98 ? -6.263 3.660 9.264 1.00 95.31 98 TYR A N 1
ATOM 743 C CA . TYR A 1 98 ? -7.065 2.596 9.846 1.00 95.31 98 TYR A CA 1
ATOM 744 C C . TYR A 1 98 ? -6.171 1.653 10.650 1.00 95.31 98 TYR A C 1
ATOM 746 O O . TYR A 1 98 ? -5.156 1.146 10.154 1.00 95.31 98 TYR A O 1
ATOM 754 N N . THR A 1 99 ? -6.571 1.376 11.886 1.00 94.81 99 THR A N 1
ATOM 755 C CA . THR A 1 99 ? -5.899 0.449 12.796 1.00 94.81 99 THR A CA 1
ATOM 756 C C . THR A 1 99 ? -6.896 -0.530 13.404 1.00 94.81 99 THR A C 1
ATOM 758 O O . THR A 1 99 ? -8.097 -0.283 13.478 1.00 94.81 99 THR A O 1
ATOM 761 N N . ARG A 1 100 ? -6.401 -1.687 13.838 1.00 94.50 100 ARG A N 1
ATOM 762 C CA . ARG A 1 100 ? -7.189 -2.661 14.591 1.00 94.50 100 ARG A CA 1
ATOM 763 C C . ARG A 1 100 ? -6.289 -3.321 15.620 1.00 94.50 100 ARG A C 1
ATOM 765 O O . ARG A 1 100 ? -5.170 -3.725 15.303 1.00 94.50 100 ARG A O 1
ATOM 772 N N . LYS A 1 101 ? -6.767 -3.440 16.860 1.00 91.44 101 LYS A N 1
ATOM 773 C CA . LYS A 1 101 ? -5.999 -4.056 17.951 1.00 91.44 101 LYS A CA 1
ATOM 774 C C . LYS A 1 101 ? -5.556 -5.470 17.553 1.00 91.44 101 LYS A C 1
ATOM 776 O O . LYS A 1 101 ? -6.377 -6.288 17.146 1.00 91.44 101 LYS A O 1
ATOM 781 N N . GLY A 1 102 ? -4.256 -5.739 17.671 1.00 90.88 102 GLY A N 1
ATOM 782 C CA . GLY A 1 102 ? -3.648 -7.026 17.319 1.00 90.88 102 GLY A CA 1
ATOM 783 C C . GLY A 1 102 ? -3.404 -7.251 15.821 1.00 90.88 102 GLY A C 1
ATOM 784 O O . GLY A 1 102 ? -2.846 -8.284 15.463 1.00 90.88 102 GLY A O 1
ATOM 785 N N . ALA A 1 103 ? -3.777 -6.316 14.939 1.00 92.56 103 ALA A N 1
ATOM 786 C CA . ALA A 1 103 ? -3.437 -6.423 13.525 1.00 92.56 103 ALA A CA 1
ATOM 787 C C . ALA A 1 103 ? -1.932 -6.153 13.305 1.00 92.56 103 ALA A C 1
ATOM 789 O O . ALA A 1 103 ? -1.391 -5.198 13.864 1.00 92.56 103 ALA A O 1
ATOM 790 N N . PRO A 1 104 ? -1.242 -6.945 12.462 1.00 93.12 104 PRO A N 1
ATOM 791 C CA . PRO A 1 104 ? 0.189 -6.765 12.190 1.00 93.12 104 PRO A CA 1
ATOM 792 C C . PRO A 1 104 ? 0.479 -5.582 11.254 1.00 93.12 104 PRO A C 1
ATOM 794 O O . PRO A 1 104 ? 1.638 -5.257 10.986 1.00 93.12 104 PRO A O 1
ATOM 797 N N . VAL A 1 105 ? -0.572 -4.950 10.732 1.00 94.50 105 VAL A N 1
ATOM 798 C CA . VAL A 1 105 ? -0.513 -3.859 9.767 1.00 94.50 105 VAL A CA 1
ATOM 799 C C . VAL A 1 105 ? -1.492 -2.766 10.152 1.00 94.50 105 VAL A C 1
ATOM 801 O O . VAL A 1 105 ? -2.505 -3.010 10.807 1.00 94.50 105 VAL A O 1
ATOM 804 N N . ARG A 1 106 ? -1.203 -1.569 9.666 1.00 94.94 106 ARG A N 1
ATOM 805 C CA . ARG A 1 106 ? -2.143 -0.458 9.563 1.00 94.94 106 ARG A CA 1
ATOM 806 C C . ARG A 1 106 ? -2.354 -0.120 8.099 1.00 94.94 106 ARG A C 1
ATOM 808 O O . ARG A 1 106 ? -1.490 -0.394 7.261 1.00 94.94 106 ARG A O 1
ATOM 815 N N . VAL A 1 107 ? -3.485 0.501 7.812 1.00 95.44 107 VAL A N 1
ATOM 816 C CA . VAL A 1 107 ? -3.832 0.946 6.466 1.00 95.44 107 VAL A CA 1
ATOM 817 C C . VAL A 1 107 ? -3.858 2.468 6.444 1.00 95.44 107 VAL A C 1
ATOM 819 O O . VAL A 1 107 ? -4.407 3.079 7.345 1.00 95.44 107 VAL A O 1
ATOM 822 N N . SER A 1 108 ? -3.239 3.093 5.452 1.00 94.56 108 SER A N 1
ATOM 823 C CA . SER A 1 108 ? -3.234 4.547 5.260 1.00 94.56 108 SER A CA 1
ATOM 824 C C . SER A 1 108 ? -3.792 4.858 3.878 1.00 94.56 108 SER A C 1
ATOM 826 O O . SER A 1 108 ? -3.301 4.319 2.892 1.00 94.56 108 SER A O 1
ATOM 828 N N . MET A 1 109 ? -4.809 5.706 3.792 1.00 93.44 109 MET A N 1
ATOM 829 C CA . MET A 1 109 ? -5.396 6.151 2.531 1.00 93.44 109 MET A CA 1
ATOM 830 C C . MET A 1 109 ? -5.144 7.644 2.342 1.00 93.44 109 MET A C 1
ATOM 832 O O . MET A 1 109 ? -5.455 8.432 3.231 1.00 93.44 109 MET A O 1
ATOM 836 N N . ASP A 1 110 ? -4.616 8.032 1.180 1.00 89.94 110 ASP A N 1
ATOM 837 C CA . ASP A 1 110 ? -4.453 9.443 0.810 1.00 89.94 110 ASP A CA 1
ATOM 838 C C . ASP A 1 110 ? -5.841 10.132 0.720 1.00 89.94 110 ASP A C 1
ATOM 840 O O . ASP A 1 110 ? -6.766 9.599 0.113 1.00 89.94 110 ASP A O 1
ATOM 844 N N . LEU A 1 111 ? -6.018 11.328 1.290 1.00 85.56 111 LEU A N 1
ATOM 845 C CA . LEU A 1 111 ? -7.266 12.104 1.166 1.00 85.56 111 LEU A CA 1
ATOM 846 C C . LEU A 1 111 ? -7.230 13.118 0.021 1.00 85.56 111 LEU A C 1
ATOM 848 O O . LEU A 1 111 ? -8.273 13.416 -0.565 1.00 85.56 111 LEU A O 1
ATOM 852 N N . SER A 1 112 ? -6.036 13.601 -0.329 1.00 74.00 112 SER A N 1
ATOM 853 C CA . SER A 1 112 ? -5.829 14.585 -1.396 1.00 74.00 112 SER A CA 1
ATOM 854 C C . SER A 1 112 ? -6.486 14.165 -2.716 1.00 74.00 112 SER A C 1
ATOM 856 O O . SER A 1 112 ? -6.326 13.032 -3.164 1.00 74.00 112 SER A O 1
ATOM 858 N N . TYR A 1 113 ? -7.189 15.105 -3.354 1.00 64.94 113 TYR A N 1
ATOM 859 C CA . TYR A 1 113 ? -7.799 14.936 -4.679 1.00 64.94 113 TYR A CA 1
ATOM 860 C C . TYR A 1 113 ? -6.869 15.342 -5.835 1.00 64.94 113 TYR A C 1
ATOM 862 O O . TYR A 1 113 ? -7.198 15.136 -7.000 1.00 64.94 113 TYR A O 1
ATOM 870 N N . TRP A 1 114 ? -5.706 15.926 -5.527 1.00 66.12 114 TRP A N 1
ATOM 871 C CA . TRP A 1 114 ? -4.772 16.478 -6.517 1.00 66.12 114 TRP A CA 1
ATOM 872 C C . TRP A 1 114 ? -3.873 15.430 -7.192 1.00 66.12 114 TRP A C 1
ATOM 874 O O . TRP A 1 114 ? -3.080 15.763 -8.068 1.00 66.12 114 TRP A O 1
ATOM 884 N N . GLY A 1 115 ? -3.969 14.165 -6.792 1.00 67.81 115 GLY A N 1
ATOM 885 C CA . GLY A 1 115 ? -3.223 13.057 -7.382 1.00 67.81 115 GLY A CA 1
ATOM 886 C C . GLY A 1 115 ? -3.977 11.748 -7.204 1.00 67.81 115 GLY A C 1
ATOM 887 O O . GLY A 1 115 ? -4.959 11.702 -6.470 1.00 67.81 115 GLY A O 1
ATOM 888 N N . LYS A 1 116 ? -3.517 10.673 -7.862 1.00 79.50 116 LYS A N 1
ATOM 889 C CA . LYS A 1 116 ? -4.144 9.351 -7.717 1.00 79.50 116 LYS A CA 1
ATOM 890 C C . LYS A 1 116 ? -4.202 8.965 -6.243 1.00 79.50 116 LYS A C 1
ATOM 892 O O . LYS A 1 116 ? -3.161 8.826 -5.598 1.00 79.50 116 LYS A O 1
ATOM 897 N N . ARG A 1 117 ? -5.418 8.761 -5.740 1.00 90.31 117 ARG A N 1
ATOM 898 C CA . ARG A 1 117 ? -5.638 8.265 -4.388 1.00 90.31 117 ARG A CA 1
ATOM 899 C C . ARG A 1 117 ? -5.082 6.851 -4.252 1.00 90.31 117 ARG A C 1
ATOM 901 O O . ARG A 1 117 ? -5.409 5.961 -5.037 1.00 90.31 117 ARG A O 1
ATOM 908 N N . ARG A 1 118 ? -4.225 6.659 -3.252 1.00 93.19 118 ARG A N 1
ATOM 909 C CA . ARG A 1 118 ? -3.583 5.378 -2.954 1.00 93.19 118 ARG A CA 1
ATOM 910 C C . ARG A 1 118 ? -3.940 4.936 -1.552 1.00 93.19 118 ARG A C 1
ATOM 912 O O . ARG A 1 118 ? -4.155 5.758 -0.662 1.00 93.19 118 ARG A O 1
ATOM 919 N N . LEU A 1 119 ? -3.918 3.629 -1.372 1.00 94.50 119 LEU A N 1
ATOM 920 C CA . LEU A 1 119 ? -3.999 2.969 -0.086 1.00 94.50 119 LEU A CA 1
ATOM 921 C C . LEU A 1 119 ? -2.671 2.254 0.168 1.00 94.50 119 LEU A C 1
ATOM 923 O O . LEU A 1 119 ? -2.135 1.594 -0.715 1.00 94.50 119 LEU A O 1
ATOM 927 N N . ARG A 1 120 ? -2.112 2.398 1.363 1.00 95.31 120 ARG A N 1
ATOM 928 C CA . ARG A 1 120 ? -0.863 1.765 1.784 1.00 95.31 120 ARG A CA 1
ATOM 929 C C . ARG A 1 120 ? -1.139 0.821 2.939 1.00 95.31 120 ARG A C 1
ATOM 931 O O . ARG A 1 120 ? -1.707 1.237 3.943 1.00 95.31 120 ARG A O 1
ATOM 938 N N . LEU A 1 121 ? -0.694 -0.423 2.818 1.00 96.00 121 LEU A N 1
ATOM 939 C CA . LEU A 1 121 ? -0.563 -1.339 3.942 1.00 96.00 121 LEU A CA 1
ATOM 940 C C . LEU A 1 121 ? 0.851 -1.216 4.491 1.00 96.00 121 LEU A C 1
ATOM 942 O O . LEU A 1 121 ? 1.827 -1.416 3.766 1.00 96.00 121 LEU A O 1
ATOM 946 N N . ILE A 1 122 ? 0.945 -0.895 5.773 1.00 95.31 122 ILE A N 1
ATOM 947 C CA . ILE A 1 122 ? 2.204 -0.587 6.441 1.00 95.31 122 ILE A CA 1
ATOM 948 C C . ILE A 1 122 ? 2.323 -1.510 7.660 1.00 95.31 122 ILE A C 1
ATOM 950 O O . ILE A 1 122 ? 1.396 -1.548 8.474 1.00 95.31 122 ILE A O 1
ATOM 954 N N . PRO A 1 123 ? 3.425 -2.258 7.826 1.00 94.62 123 PRO A N 1
ATOM 955 C CA . PRO A 1 123 ? 3.668 -3.045 9.027 1.00 94.62 123 PRO A CA 1
ATOM 956 C C . PRO A 1 123 ? 3.616 -2.180 10.289 1.00 94.62 123 PRO A C 1
ATOM 958 O O . PRO A 1 123 ? 4.103 -1.048 10.298 1.00 94.62 123 PRO A O 1
ATOM 961 N N . ALA A 1 124 ? 3.078 -2.720 11.384 1.00 89.38 124 ALA A N 1
ATOM 962 C CA . ALA A 1 124 ? 2.929 -1.979 12.640 1.00 89.38 124 ALA A CA 1
ATOM 963 C C . ALA A 1 124 ? 4.266 -1.442 13.194 1.00 89.38 124 ALA A C 1
ATOM 965 O O . ALA A 1 124 ? 4.311 -0.375 13.808 1.00 89.38 124 ALA A O 1
ATOM 966 N N . TRP A 1 125 ? 5.374 -2.142 12.934 1.00 89.44 125 TRP A N 1
ATOM 967 C CA . TRP A 1 125 ? 6.713 -1.718 13.345 1.00 89.44 125 TRP A CA 1
ATOM 968 C C . TRP A 1 125 ? 7.265 -0.543 12.522 1.00 89.44 125 TRP A C 1
ATOM 970 O O . TRP A 1 125 ? 8.161 0.149 12.995 1.00 89.44 125 TRP A O 1
ATOM 980 N N . ASN A 1 126 ? 6.735 -0.262 11.325 1.00 89.56 126 ASN A N 1
ATOM 981 C CA . ASN A 1 126 ? 7.255 0.793 10.455 1.00 89.56 126 ASN A CA 1
ATOM 982 C C . ASN A 1 126 ? 6.830 2.186 10.970 1.00 89.56 126 ASN A C 1
ATOM 984 O O . ASN A 1 126 ? 5.642 2.548 10.979 1.00 89.56 126 ASN A O 1
ATOM 988 N N . THR A 1 127 ? 7.810 2.949 11.464 1.00 84.88 127 THR A N 1
ATOM 989 C CA . THR A 1 127 ? 7.667 4.285 12.075 1.00 84.88 127 THR A CA 1
ATOM 990 C C . THR A 1 127 ? 7.869 5.438 11.093 1.00 84.88 127 THR A C 1
ATOM 992 O O . THR A 1 127 ? 7.642 6.581 11.474 1.00 84.88 127 THR A O 1
ATOM 995 N N . LYS A 1 128 ? 8.274 5.166 9.845 1.00 83.19 128 LYS A N 1
ATOM 996 C CA . LYS A 1 128 ? 8.580 6.204 8.842 1.00 83.19 128 LYS A CA 1
ATOM 997 C C . LYS A 1 128 ? 7.329 6.945 8.365 1.00 83.19 128 LYS A C 1
ATOM 999 O O . LYS A 1 128 ? 7.394 8.109 7.995 1.00 83.19 128 LYS A O 1
ATOM 1004 N N . GLU A 1 129 ? 6.200 6.247 8.358 1.00 81.44 129 GLU A N 1
ATOM 1005 C CA . GLU A 1 129 ? 4.919 6.750 7.866 1.00 81.44 129 GLU A CA 1
ATOM 1006 C C . GLU A 1 129 ? 4.061 7.305 9.013 1.00 81.44 129 GLU A C 1
ATOM 1008 O O . GLU A 1 129 ? 4.098 6.762 10.122 1.00 81.44 129 GLU A O 1
ATOM 1013 N N . ARG A 1 130 ? 3.223 8.315 8.734 1.00 78.44 130 ARG A N 1
ATOM 1014 C CA . ARG A 1 130 ? 2.348 8.971 9.731 1.00 78.44 130 ARG A CA 1
ATOM 1015 C C . ARG A 1 130 ? 1.487 7.973 10.501 1.00 78.44 130 ARG A C 1
ATOM 1017 O O . ARG A 1 130 ? 1.048 6.974 9.934 1.00 78.44 130 ARG A O 1
ATOM 1024 N N . ARG A 1 131 ? 1.228 8.249 11.777 1.00 82.06 131 ARG A N 1
ATOM 1025 C CA . ARG A 1 131 ? 0.424 7.413 12.675 1.00 82.06 131 ARG A CA 1
ATOM 1026 C C . ARG A 1 131 ? -0.633 8.248 13.385 1.00 82.06 131 ARG A C 1
ATOM 1028 O O . ARG A 1 131 ? -0.475 9.460 13.510 1.00 82.06 131 ARG A O 1
ATOM 1035 N N . CYS A 1 132 ? -1.635 7.536 13.873 1.00 78.38 132 CYS A N 1
ATOM 1036 C CA . CYS A 1 132 ? -2.323 7.841 15.114 1.00 78.38 132 CYS A CA 1
ATOM 1037 C C . CYS A 1 132 ? -1.872 6.759 16.118 1.00 78.38 132 CYS A C 1
ATOM 1039 O O . CYS A 1 132 ? -1.821 7.063 17.318 1.00 78.38 132 CYS A O 1
#

Secondary structure (DSSP, 8-state):
--SSB-HHHHHHTT--EEE--TTTEEEEEEEEEEETTEEEEEEEEEEEBTT-TT-B--EEEE-SS-TTTTHHHHHHHHHTT-EEEE--SSSTT-EEEEE-TT-SEEEEEE--SSS--EEEEEETT--SS---